Protein AF-A0AAV3TA25-F1 (afdb_monomer_lite)

pLDDT: mean 76.26, std 18.82, range [43.91, 97.5]

Radius of gyration: 23.61 Å; chains: 1; bounding box: 60×48×54 Å

Sequence (84 aa):
MKVGILESITLVGTLAVAISMVYAGGGLYLDGNPIGLVFVVLGVLLVVAERVLVTPQDLPTLVVEKAVGGVLPDPEESDSPDNE

Structure (mmCIF, N/CA/C/O backbone):
data_AF-A0AAV3TA25-F1
#
_entry.id   AF-A0AAV3TA25-F1
#
loop_
_atom_site.group_PDB
_atom_site.id
_atom_site.type_symbol
_atom_site.label_atom_id
_atom_site.label_alt_id
_atom_site.label_comp_id
_atom_site.label_asym_id
_atom_site.label_entity_id
_atom_site.label_seq_id
_atom_site.pdbx_PDB_ins_code
_atom_site.Cartn_x
_atom_site.Cartn_y
_atom_site.Cartn_z
_atom_site.occupancy
_atom_site.B_iso_or_equiv
_atom_site.auth_seq_id
_atom_site.auth_comp_id
_atom_site.auth_asym_id
_atom_site.auth_atom_id
_atom_site.pdbx_PDB_model_num
ATOM 1 N N . MET A 1 1 ? -17.418 12.840 11.243 1.00 45.91 1 MET A N 1
ATOM 2 C CA . MET A 1 1 ? -16.432 11.865 11.756 1.00 45.91 1 MET A CA 1
ATOM 3 C C . MET A 1 1 ? -15.177 12.618 12.147 1.00 45.91 1 MET A C 1
ATOM 5 O O . MET A 1 1 ? -14.627 13.309 11.300 1.00 45.91 1 MET A O 1
ATOM 9 N N . LYS A 1 2 ? -14.768 12.570 13.416 1.00 51.47 2 LYS A N 1
ATOM 10 C CA . LYS A 1 2 ? -13.498 13.156 13.853 1.00 51.47 2 LYS A CA 1
ATOM 11 C C . LYS A 1 2 ? -12.514 11.998 13.970 1.00 51.47 2 LYS A C 1
ATOM 13 O O . LYS A 1 2 ? -12.618 11.220 14.909 1.00 51.47 2 LYS A O 1
ATOM 18 N N . VAL A 1 3 ? -11.657 11.849 12.962 1.00 62.56 3 VAL A N 1
ATOM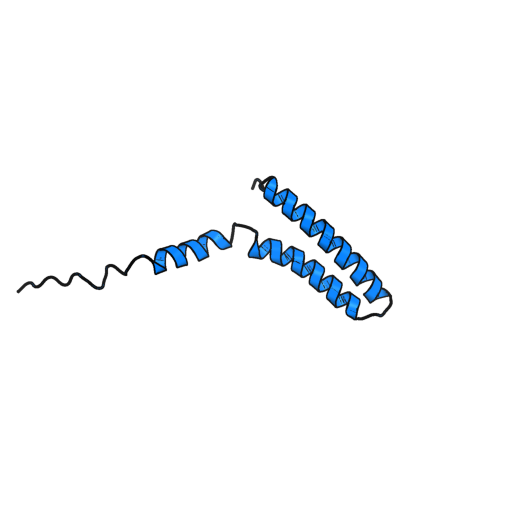 19 C CA . VAL A 1 3 ? -10.544 10.891 12.984 1.00 62.56 3 VAL A CA 1
ATOM 20 C C . VAL A 1 3 ? -9.721 11.198 14.233 1.00 62.56 3 VAL A C 1
ATOM 22 O O . VAL A 1 3 ? -9.455 12.372 14.524 1.00 62.56 3 VAL A O 1
ATOM 25 N N . GLY A 1 4 ? -9.386 10.175 15.018 1.00 75.56 4 GLY A N 1
ATOM 26 C CA . GLY A 1 4 ? -8.546 10.376 16.195 1.00 75.56 4 GLY A CA 1
ATOM 27 C C . GLY A 1 4 ? -7.198 10.966 15.771 1.00 75.56 4 GLY A C 1
ATOM 28 O O . GLY A 1 4 ? -6.671 10.622 14.715 1.00 75.56 4 GLY A O 1
ATOM 29 N N . ILE A 1 5 ? -6.607 11.860 16.572 1.00 81.19 5 ILE A N 1
ATOM 30 C CA . ILE A 1 5 ? -5.283 12.436 16.252 1.00 81.19 5 ILE A CA 1
ATOM 31 C C . ILE A 1 5 ? -4.248 11.315 16.065 1.00 81.19 5 ILE A C 1
ATOM 33 O O . ILE A 1 5 ? -3.434 11.369 15.150 1.00 81.19 5 ILE A O 1
ATOM 37 N N . LEU A 1 6 ? -4.336 10.266 16.886 1.00 79.25 6 LEU A N 1
ATOM 38 C CA . LEU A 1 6 ? -3.448 9.111 16.813 1.00 79.25 6 LEU A CA 1
ATOM 39 C C . LEU A 1 6 ? -3.631 8.314 15.513 1.00 79.25 6 LEU A C 1
ATOM 41 O O . LEU A 1 6 ? -2.656 7.977 14.856 1.00 79.25 6 LEU A O 1
ATOM 45 N N . GLU A 1 7 ? -4.878 8.098 15.103 1.00 75.94 7 GLU A N 1
ATOM 46 C CA . GLU A 1 7 ? -5.236 7.434 13.844 1.00 75.94 7 GLU A CA 1
ATOM 47 C C . GLU A 1 7 ? -4.746 8.232 12.626 1.00 75.94 7 GLU A C 1
ATOM 49 O O . GLU A 1 7 ? -4.239 7.668 11.662 1.00 75.94 7 GLU A O 1
ATOM 54 N N . SER A 1 8 ? -4.803 9.563 12.707 1.00 83.44 8 SER A N 1
ATOM 55 C CA . SER A 1 8 ? -4.290 10.443 11.655 1.00 83.44 8 SER A CA 1
ATOM 56 C C . SER A 1 8 ? -2.765 10.364 11.539 1.00 83.44 8 SER A C 1
ATOM 58 O O . SER A 1 8 ? -2.232 10.374 10.434 1.00 83.44 8 SER A O 1
ATOM 60 N N . ILE A 1 9 ? -2.054 10.278 12.668 1.00 86.06 9 ILE A N 1
ATOM 61 C CA . ILE A 1 9 ? -0.589 10.169 12.693 1.00 86.06 9 ILE A CA 1
ATOM 62 C C . ILE A 1 9 ? -0.135 8.823 12.120 1.00 86.06 9 ILE A C 1
ATOM 64 O O . ILE A 1 9 ? 0.792 8.805 11.310 1.00 86.06 9 ILE A O 1
ATOM 68 N N . THR A 1 10 ? -0.798 7.723 12.487 1.00 83.25 10 THR A N 1
ATOM 69 C CA . THR A 1 10 ? -0.507 6.396 11.923 1.00 83.25 10 THR A CA 1
ATOM 70 C C . THR A 1 10 ? -0.719 6.395 10.409 1.00 83.25 10 THR A C 1
ATOM 72 O O . THR A 1 10 ? 0.213 6.065 9.675 1.00 83.25 10 THR A O 1
ATOM 75 N N . LEU A 1 11 ? -1.856 6.930 9.942 1.00 86.38 11 LEU A N 1
ATOM 76 C CA . LEU A 1 11 ? -2.161 7.046 8.514 1.00 86.38 11 LEU A CA 1
ATOM 77 C C . LEU A 1 11 ? -1.093 7.843 7.758 1.00 86.38 11 LEU A C 1
ATOM 79 O O . LEU A 1 11 ? -0.664 7.449 6.674 1.00 86.38 11 LEU A O 1
ATOM 83 N N . VAL A 1 12 ? -0.655 8.973 8.318 1.00 91.31 12 VAL A N 1
ATOM 84 C CA . VAL A 1 12 ? 0.391 9.809 7.712 1.00 91.31 12 VAL A CA 1
ATOM 85 C C . VAL A 1 12 ? 1.719 9.055 7.633 1.00 91.31 12 VAL A C 1
ATOM 87 O O . VAL A 1 12 ? 2.387 9.116 6.600 1.00 91.31 12 VAL A O 1
ATOM 90 N N . GLY A 1 13 ? 2.091 8.320 8.685 1.00 91.12 13 GLY A N 1
ATOM 91 C CA . GLY A 1 13 ? 3.301 7.498 8.702 1.00 91.12 13 GLY A CA 1
ATOM 92 C C . GLY A 1 13 ? 3.280 6.413 7.626 1.00 91.12 13 GLY A C 1
ATOM 93 O O . GLY A 1 13 ? 4.212 6.304 6.827 1.00 91.12 13 GLY A O 1
ATOM 94 N N . THR A 1 14 ? 2.186 5.664 7.543 1.00 91.12 14 THR A N 1
ATOM 95 C CA . THR A 1 14 ? 2.007 4.608 6.540 1.00 91.12 14 THR A CA 1
ATOM 96 C C . THR A 1 14 ? 1.985 5.165 5.128 1.00 91.12 14 THR A C 1
ATOM 98 O O . THR A 1 14 ? 2.610 4.604 4.225 1.00 91.12 14 THR A O 1
ATOM 101 N N . LEU A 1 15 ? 1.333 6.310 4.926 1.00 92.81 15 LEU A N 1
ATOM 102 C CA . LEU A 1 15 ? 1.295 6.969 3.629 1.00 92.81 15 LEU A CA 1
ATOM 103 C C . LEU A 1 15 ? 2.691 7.416 3.177 1.00 92.81 15 LEU A C 1
ATOM 105 O O . LEU A 1 15 ? 3.027 7.251 2.006 1.00 92.81 15 LEU A O 1
ATOM 109 N N . ALA A 1 16 ? 3.529 7.923 4.085 1.00 95.62 16 ALA A N 1
ATOM 110 C CA . ALA A 1 16 ? 4.903 8.304 3.757 1.00 95.62 16 ALA A CA 1
ATOM 111 C C . ALA A 1 16 ? 5.727 7.107 3.239 1.00 95.62 16 ALA A C 1
ATOM 113 O O . ALA A 1 16 ? 6.452 7.226 2.243 1.00 95.62 16 ALA A O 1
ATOM 114 N N . VAL A 1 17 ? 5.573 5.936 3.866 1.00 94.19 17 VAL A N 1
ATOM 115 C CA . VAL A 1 17 ? 6.226 4.692 3.425 1.00 94.19 17 VAL A CA 1
ATOM 116 C C . VAL A 1 17 ? 5.657 4.217 2.088 1.00 94.19 17 VAL A C 1
ATOM 118 O O . VAL A 1 17 ? 6.416 3.936 1.159 1.00 94.19 17 VAL A O 1
ATOM 121 N N . ALA A 1 18 ? 4.330 4.173 1.954 1.00 95.19 18 ALA A N 1
ATOM 122 C CA . ALA A 1 18 ? 3.659 3.714 0.743 1.00 95.19 18 ALA A CA 1
ATOM 123 C C . ALA A 1 18 ? 4.011 4.567 -0.482 1.00 95.19 18 ALA A C 1
ATOM 125 O O . ALA A 1 18 ? 4.324 4.021 -1.538 1.00 95.19 18 ALA A O 1
ATOM 126 N N . ILE A 1 19 ? 4.021 5.897 -0.342 1.00 96.38 19 ILE A N 1
ATOM 127 C CA . ILE A 1 19 ? 4.393 6.815 -1.427 1.00 96.38 19 ILE A CA 1
ATOM 128 C C . ILE A 1 19 ? 5.829 6.548 -1.881 1.00 96.38 19 ILE A C 1
ATOM 130 O O . ILE A 1 19 ? 6.079 6.450 -3.081 1.00 96.38 19 ILE A O 1
ATOM 134 N N . SER A 1 20 ? 6.758 6.378 -0.938 1.00 95.31 20 SER A N 1
ATOM 135 C CA . SER A 1 20 ? 8.162 6.090 -1.254 1.00 95.31 20 SER A CA 1
ATOM 136 C C . SER A 1 20 ? 8.306 4.770 -2.023 1.00 95.31 20 SER A C 1
ATOM 138 O O . SER A 1 20 ? 9.020 4.701 -3.023 1.00 95.31 20 SER A O 1
ATOM 140 N N . MET A 1 21 ? 7.570 3.740 -1.598 1.00 95.69 21 MET A N 1
ATOM 141 C CA . MET A 1 21 ? 7.534 2.421 -2.236 1.00 95.69 21 MET A CA 1
ATOM 142 C C . MET A 1 21 ? 6.980 2.486 -3.668 1.00 95.69 21 MET A C 1
ATOM 144 O O . MET A 1 21 ? 7.570 1.925 -4.590 1.00 95.69 21 MET A O 1
ATOM 148 N N . VAL A 1 22 ? 5.866 3.201 -3.865 1.00 96.50 22 VAL A N 1
ATOM 149 C CA . VAL A 1 22 ? 5.224 3.375 -5.177 1.00 96.50 22 VAL A CA 1
ATOM 150 C C . VAL A 1 22 ? 6.100 4.203 -6.111 1.00 96.50 22 VAL A C 1
ATOM 152 O O . VAL A 1 22 ? 6.203 3.870 -7.286 1.00 96.50 22 VAL A O 1
ATOM 155 N N . TYR A 1 23 ? 6.761 5.245 -5.604 1.00 97.50 23 TYR A N 1
ATOM 156 C CA . TYR A 1 23 ? 7.678 6.064 -6.394 1.00 97.50 23 TYR A CA 1
ATOM 157 C C . TYR A 1 23 ? 8.867 5.236 -6.903 1.00 97.50 23 TYR A C 1
ATOM 159 O O . TYR A 1 23 ? 9.148 5.227 -8.102 1.00 97.50 23 TYR A O 1
ATOM 167 N N . ALA A 1 24 ? 9.515 4.477 -6.014 1.00 95.81 24 ALA A N 1
ATOM 168 C CA . ALA A 1 24 ? 10.623 3.598 -6.383 1.00 95.81 24 ALA A CA 1
ATOM 169 C C . ALA A 1 24 ? 10.181 2.483 -7.349 1.00 95.81 24 ALA A C 1
ATOM 171 O O . ALA A 1 24 ? 10.831 2.245 -8.366 1.00 95.81 24 ALA A O 1
ATOM 172 N N . GLY A 1 25 ? 9.052 1.828 -7.064 1.00 96.31 25 GLY A N 1
ATOM 173 C CA . GLY A 1 25 ? 8.494 0.780 -7.918 1.00 96.31 25 GLY A CA 1
ATOM 174 C C . GLY A 1 25 ? 8.070 1.293 -9.294 1.00 96.31 25 GLY A C 1
ATOM 175 O O . GLY A 1 25 ? 8.349 0.654 -10.305 1.00 96.31 25 GLY A O 1
ATOM 176 N N . GLY A 1 26 ? 7.453 2.473 -9.347 1.00 97.12 26 GLY A N 1
ATOM 177 C CA . GLY A 1 26 ? 7.074 3.137 -10.589 1.00 97.12 26 GLY A CA 1
ATOM 178 C C . GLY A 1 26 ? 8.288 3.447 -11.458 1.00 97.12 26 GLY A C 1
ATOM 179 O O . GLY A 1 26 ? 8.270 3.130 -12.643 1.00 97.12 26 GLY A O 1
ATOM 180 N N . GLY A 1 27 ? 9.364 3.971 -10.861 1.00 96.50 27 GLY A N 1
ATOM 181 C CA . GLY A 1 27 ? 10.636 4.184 -11.557 1.00 96.50 27 GLY A CA 1
ATOM 182 C C . GLY A 1 27 ? 11.192 2.891 -12.158 1.00 96.50 27 GLY A C 1
ATOM 183 O O . GLY A 1 27 ? 11.412 2.820 -13.362 1.00 96.50 27 GLY A O 1
ATOM 184 N N . LEU A 1 28 ? 11.304 1.830 -11.351 1.00 96.38 28 LEU A N 1
ATOM 185 C CA . LEU A 1 28 ? 11.785 0.524 -11.820 1.00 96.38 28 LEU A CA 1
ATOM 186 C C . LEU A 1 28 ? 10.936 -0.048 -12.962 1.00 96.38 28 LEU A C 1
ATOM 188 O O . LEU A 1 28 ? 11.474 -0.628 -13.903 1.00 96.38 28 LEU A O 1
ATOM 192 N N . TYR A 1 29 ? 9.615 0.107 -12.882 1.00 97.06 29 TYR A N 1
ATOM 193 C CA . TYR A 1 29 ? 8.711 -0.374 -13.919 1.00 97.06 29 TY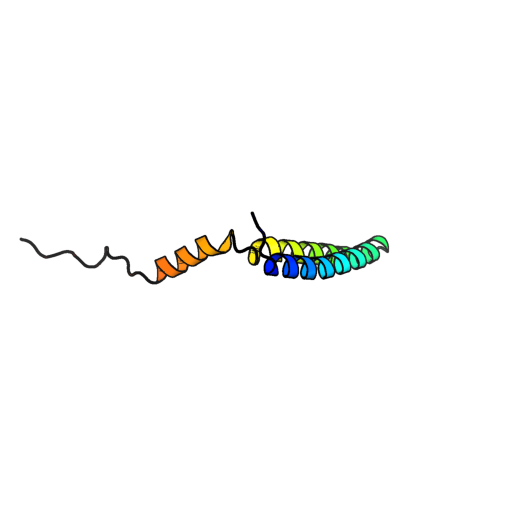R A CA 1
ATOM 194 C C . TYR A 1 29 ? 8.872 0.406 -15.229 1.00 97.06 29 TYR A C 1
ATOM 196 O O . TYR A 1 29 ? 8.896 -0.198 -16.301 1.00 97.06 29 TYR A O 1
ATOM 204 N N . LEU A 1 30 ? 9.026 1.731 -15.146 1.00 97.31 30 LEU A N 1
ATOM 205 C CA . LEU A 1 30 ? 9.277 2.590 -16.307 1.00 97.31 30 LEU A CA 1
ATOM 206 C C . LEU A 1 30 ? 10.643 2.318 -16.953 1.00 97.31 30 LEU A C 1
ATOM 208 O O . LEU A 1 30 ? 10.755 2.409 -18.173 1.00 97.31 30 LEU A O 1
ATOM 212 N N . ASP A 1 31 ? 11.632 1.888 -16.169 1.00 96.94 31 ASP A N 1
ATOM 213 C CA . ASP A 1 31 ? 12.938 1.425 -16.658 1.00 96.94 31 ASP A CA 1
ATOM 214 C C . ASP A 1 31 ? 12.885 0.016 -17.294 1.00 96.94 31 ASP A C 1
ATOM 216 O O . ASP A 1 31 ? 13.905 -0.534 -17.712 1.00 96.94 31 ASP A O 1
ATOM 220 N N . GLY A 1 32 ? 11.694 -0.589 -17.384 1.00 96.44 32 GLY A N 1
ATOM 221 C CA . GLY A 1 32 ? 11.467 -1.892 -18.009 1.00 96.44 32 GLY A CA 1
ATOM 222 C C . GLY A 1 32 ? 11.656 -3.086 -17.074 1.00 96.44 32 GLY A C 1
ATOM 223 O O . GLY A 1 32 ? 11.590 -4.229 -17.528 1.00 96.44 32 GLY A O 1
ATOM 224 N N . ASN A 1 33 ? 11.865 -2.861 -15.772 1.00 96.94 33 ASN A N 1
ATOM 225 C CA . ASN A 1 33 ? 11.957 -3.937 -14.793 1.00 96.94 33 ASN A CA 1
ATOM 226 C C . ASN A 1 33 ? 10.564 -4.276 -14.219 1.00 96.94 33 ASN A C 1
ATOM 228 O O . ASN A 1 33 ? 10.013 -3.502 -13.428 1.00 96.94 33 ASN A O 1
ATOM 232 N N . PRO A 1 34 ? 9.995 -5.462 -14.521 1.00 94.62 34 PRO A N 1
ATOM 233 C CA . PRO A 1 34 ? 8.646 -5.827 -14.083 1.00 94.62 34 PRO A CA 1
ATOM 234 C C . PRO A 1 34 ? 8.508 -5.942 -12.557 1.00 94.62 34 PRO A C 1
ATOM 236 O O . PRO A 1 34 ? 7.398 -5.836 -12.038 1.00 94.62 34 PRO A O 1
ATOM 239 N N . ILE A 1 35 ? 9.618 -6.098 -11.821 1.00 96.19 35 ILE A N 1
ATOM 240 C CA . ILE A 1 35 ? 9.626 -6.109 -10.349 1.00 96.19 35 ILE A CA 1
ATOM 241 C C . ILE A 1 35 ? 9.069 -4.795 -9.787 1.00 96.19 35 ILE A C 1
ATOM 243 O O . ILE A 1 35 ? 8.436 -4.804 -8.733 1.00 96.19 35 ILE A O 1
ATOM 247 N N . GLY A 1 36 ? 9.224 -3.678 -10.503 1.00 94.88 36 GLY A N 1
ATOM 248 C CA . GLY A 1 36 ? 8.681 -2.387 -10.087 1.00 94.88 36 GLY A CA 1
ATOM 249 C C . GLY A 1 36 ? 7.169 -2.410 -9.838 1.00 94.88 36 GLY A C 1
ATOM 250 O O . GLY A 1 36 ? 6.686 -1.816 -8.874 1.00 94.88 36 GLY A O 1
ATOM 251 N N . LEU A 1 37 ? 6.423 -3.192 -10.625 1.00 96.62 37 LEU A N 1
ATOM 252 C CA . LEU A 1 37 ? 4.973 -3.340 -10.472 1.00 96.62 37 LEU A CA 1
ATOM 253 C C . LEU A 1 37 ? 4.619 -4.010 -9.132 1.00 96.62 37 LEU A C 1
ATOM 255 O O . LEU A 1 37 ? 3.668 -3.601 -8.469 1.00 96.62 37 LEU A O 1
ATOM 259 N N . VAL A 1 38 ? 5.432 -4.968 -8.675 1.00 96.81 38 VAL A N 1
ATOM 260 C CA . VAL A 1 38 ? 5.259 -5.625 -7.367 1.00 96.81 38 VAL A CA 1
ATOM 261 C C . VAL A 1 38 ? 5.402 -4.615 -6.227 1.00 96.81 38 VAL A C 1
ATOM 263 O O . VAL A 1 38 ? 4.593 -4.619 -5.303 1.00 96.81 38 VAL A O 1
ATOM 266 N N . PHE A 1 39 ? 6.379 -3.709 -6.311 1.00 95.69 39 PHE A N 1
ATOM 267 C CA . PHE A 1 39 ? 6.568 -2.641 -5.322 1.00 95.69 39 PHE A CA 1
ATOM 268 C C . PHE A 1 39 ? 5.389 -1.666 -5.283 1.00 95.69 39 PHE A C 1
ATOM 270 O O . PHE A 1 39 ? 4.939 -1.291 -4.199 1.00 95.69 39 PHE A O 1
ATOM 277 N N . VAL A 1 40 ? 4.846 -1.300 -6.448 1.00 96.25 40 VAL A N 1
ATOM 278 C CA . VAL A 1 40 ? 3.647 -0.454 -6.534 1.00 96.25 40 VAL A CA 1
ATOM 279 C C . VAL A 1 40 ? 2.451 -1.145 -5.879 1.00 96.25 40 VAL A C 1
ATOM 281 O O . VAL A 1 40 ? 1.780 -0.547 -5.039 1.00 96.25 40 VAL A O 1
ATOM 284 N N . VAL A 1 41 ? 2.210 -2.416 -6.210 1.00 97.00 41 VAL A N 1
ATOM 285 C CA . VAL A 1 41 ? 1.112 -3.206 -5.632 1.00 97.00 41 VAL A CA 1
ATOM 286 C C . VAL A 1 41 ? 1.269 -3.349 -4.121 1.00 97.00 41 VAL A C 1
ATOM 288 O O . VAL A 1 41 ? 0.297 -3.157 -3.394 1.00 97.00 41 VAL A O 1
ATOM 291 N N . LEU A 1 42 ? 2.481 -3.624 -3.633 1.00 95.50 42 LEU A N 1
ATOM 292 C CA . LEU A 1 42 ? 2.773 -3.692 -2.201 1.00 95.50 42 LEU A CA 1
ATOM 293 C C . LEU A 1 42 ? 2.498 -2.360 -1.496 1.00 95.50 42 LEU A C 1
ATOM 295 O O . LEU A 1 42 ? 1.882 -2.362 -0.435 1.00 95.50 42 LEU A O 1
ATOM 299 N N . GLY A 1 43 ? 2.898 -1.230 -2.084 1.00 94.69 43 GLY A N 1
ATOM 300 C CA . GLY A 1 43 ? 2.621 0.095 -1.524 1.00 94.69 43 GLY A CA 1
ATOM 301 C C . GLY A 1 43 ? 1.122 0.396 -1.433 1.00 94.69 43 GLY A C 1
ATOM 302 O O . GLY A 1 43 ? 0.653 0.899 -0.414 1.00 94.69 43 GLY A O 1
ATOM 303 N N . VAL A 1 44 ? 0.347 0.026 -2.457 1.00 94.88 44 VAL A N 1
ATOM 304 C CA . VAL A 1 44 ? -1.120 0.152 -2.429 1.00 94.88 44 VAL A CA 1
ATOM 305 C C . VAL A 1 44 ? -1.730 -0.769 -1.371 1.00 94.88 44 VAL A C 1
ATOM 307 O O . VAL A 1 44 ? -2.569 -0.326 -0.586 1.00 94.88 44 VAL A O 1
ATOM 310 N N . LEU A 1 45 ? -1.290 -2.029 -1.307 1.00 93.81 45 LEU A N 1
ATOM 311 C CA . LEU A 1 45 ? -1.752 -2.990 -0.305 1.00 93.81 45 LEU A CA 1
ATOM 312 C C . LEU A 1 45 ? -1.464 -2.521 1.117 1.00 93.81 45 LEU A C 1
ATOM 314 O O . LEU A 1 45 ? -2.315 -2.709 1.973 1.00 93.81 45 LEU A O 1
ATOM 318 N N . LEU A 1 46 ? -0.322 -1.880 1.364 1.00 90.19 46 LEU A N 1
ATOM 319 C CA . LEU A 1 46 ? 0.027 -1.328 2.672 1.00 90.19 46 LEU A CA 1
ATOM 320 C C . LEU A 1 46 ? -1.039 -0.327 3.160 1.00 90.19 46 LEU A C 1
ATOM 322 O O . LEU A 1 46 ? -1.508 -0.410 4.292 1.00 90.19 46 LEU A O 1
ATOM 326 N N . VAL A 1 47 ? -1.487 0.570 2.275 1.00 88.69 47 VAL A N 1
ATOM 327 C CA . VAL A 1 47 ? -2.516 1.581 2.583 1.00 88.69 47 VAL A CA 1
ATOM 328 C C . VAL A 1 47 ? -3.902 0.952 2.730 1.00 88.69 47 VAL A C 1
ATOM 330 O O . VAL A 1 47 ? -4.678 1.340 3.603 1.00 88.69 47 VAL A O 1
ATOM 333 N N . VAL A 1 48 ? -4.236 -0.011 1.867 1.00 88.25 48 VAL A N 1
ATOM 334 C CA . VAL A 1 48 ? -5.527 -0.713 1.922 1.00 88.25 48 VAL A CA 1
ATOM 335 C C . VAL A 1 48 ? -5.623 -1.572 3.179 1.00 88.25 48 VAL A C 1
ATOM 337 O O . VAL A 1 48 ? -6.652 -1.550 3.845 1.00 88.25 48 VAL A O 1
ATOM 340 N N . ALA A 1 49 ? -4.557 -2.289 3.531 1.00 84.62 49 ALA A N 1
ATOM 341 C CA . ALA A 1 49 ? -4.486 -3.100 4.736 1.00 84.62 49 ALA A CA 1
ATOM 342 C C . ALA A 1 49 ? -4.706 -2.243 5.983 1.00 84.62 49 ALA A C 1
ATOM 344 O O . ALA A 1 49 ? -5.509 -2.616 6.829 1.00 84.62 49 ALA A O 1
ATOM 345 N N . GLU A 1 50 ? -4.087 -1.066 6.070 1.00 76.31 50 GLU A N 1
ATOM 346 C CA . GLU A 1 50 ? -4.350 -0.149 7.179 1.00 76.31 50 GLU A CA 1
ATOM 347 C C . GLU A 1 50 ? -5.817 0.294 7.229 1.00 76.31 50 GLU A C 1
ATOM 349 O O . GLU A 1 50 ? -6.450 0.257 8.282 1.00 76.31 50 GLU A O 1
ATOM 354 N N . ARG A 1 51 ? -6.407 0.612 6.072 1.00 72.56 51 ARG A N 1
ATOM 355 C CA . ARG A 1 51 ? -7.819 1.000 5.985 1.00 72.56 51 ARG A CA 1
ATOM 356 C C . ARG A 1 51 ? -8.812 -0.121 6.293 1.00 72.56 51 ARG A C 1
ATOM 358 O O . ARG A 1 51 ? -9.920 0.190 6.712 1.00 72.56 51 ARG A O 1
ATOM 365 N N . VAL A 1 52 ? -8.470 -1.384 6.068 1.00 69.25 52 VAL A N 1
ATOM 366 C CA . VAL A 1 52 ? -9.409 -2.509 6.238 1.00 69.25 52 VAL A CA 1
ATOM 367 C C . VAL A 1 52 ? -9.185 -3.254 7.556 1.00 69.25 52 VAL A C 1
ATOM 369 O O . VAL A 1 52 ? -10.145 -3.704 8.168 1.00 69.25 52 VAL A O 1
ATOM 372 N N . LEU A 1 53 ? -7.937 -3.384 8.015 1.00 63.72 53 LEU A N 1
ATOM 373 C CA . LEU A 1 53 ? -7.591 -4.136 9.229 1.00 63.72 53 LEU A CA 1
ATOM 374 C C . LEU A 1 53 ? -7.452 -3.249 10.468 1.00 63.72 53 LEU A C 1
ATOM 376 O O . LEU A 1 53 ? -7.667 -3.730 11.576 1.00 63.72 53 LEU A O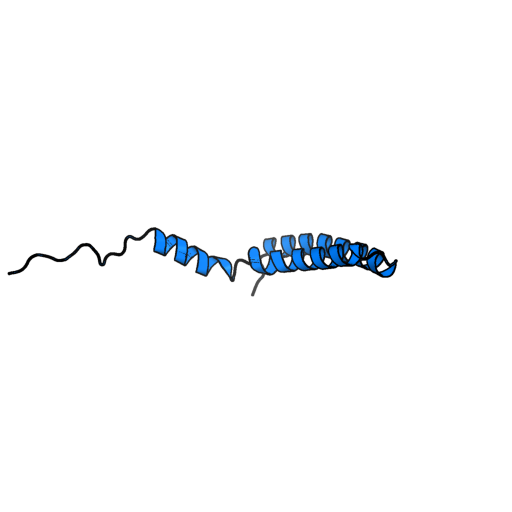 1
ATOM 380 N N . VAL A 1 54 ? -7.057 -1.984 10.300 1.00 62.75 54 VAL A N 1
ATOM 381 C CA . VAL A 1 54 ? -6.727 -1.090 11.425 1.00 62.75 54 VAL A CA 1
ATOM 382 C C . VAL A 1 54 ? -7.806 -0.037 11.651 1.00 62.75 54 VAL A C 1
ATOM 384 O O . VAL A 1 54 ? -7.907 0.478 12.762 1.00 62.75 54 VAL A O 1
ATOM 387 N N . THR A 1 55 ? -8.663 0.244 10.663 1.00 60.56 55 THR A N 1
ATOM 388 C CA . THR A 1 55 ? -9.812 1.131 10.873 1.00 60.56 55 THR A CA 1
ATOM 389 C C . THR A 1 55 ? -10.800 0.459 11.832 1.00 60.56 55 THR A C 1
ATOM 391 O O . THR A 1 55 ? -11.439 -0.535 11.476 1.00 60.56 55 THR A O 1
ATOM 394 N N . PRO A 1 56 ? -10.980 0.991 13.051 1.00 53.47 56 PRO A N 1
ATOM 395 C CA . PRO A 1 56 ? -11.738 0.341 14.112 1.00 53.47 56 PRO A CA 1
ATOM 396 C C . PRO A 1 56 ? -13.257 0.449 13.906 1.00 53.47 56 PRO A C 1
ATOM 398 O O . PRO A 1 56 ? -13.994 0.347 14.873 1.00 53.47 56 PRO A O 1
ATOM 401 N N . GLN A 1 57 ? -13.753 0.706 12.692 1.00 54.81 57 GLN A N 1
ATOM 402 C CA . GLN A 1 57 ? -15.192 0.826 12.416 1.00 54.81 57 GLN A CA 1
ATOM 403 C C . GLN A 1 57 ? -15.797 -0.502 11.947 1.00 54.81 57 GLN A C 1
ATOM 405 O O . GLN A 1 57 ? -16.922 -0.813 12.328 1.00 54.81 57 GLN A O 1
ATOM 410 N N . ASP A 1 58 ? -15.029 -1.318 11.217 1.00 53.62 58 ASP A N 1
ATOM 411 C CA . ASP A 1 58 ? -15.530 -2.569 10.630 1.00 53.62 58 ASP A CA 1
ATOM 412 C C . ASP A 1 58 ? -15.180 -3.819 11.460 1.00 53.62 58 ASP A C 1
ATOM 414 O O . ASP A 1 58 ? -15.832 -4.855 11.340 1.00 53.62 58 ASP A O 1
ATOM 418 N N . LEU A 1 59 ? -14.181 -3.730 12.348 1.00 53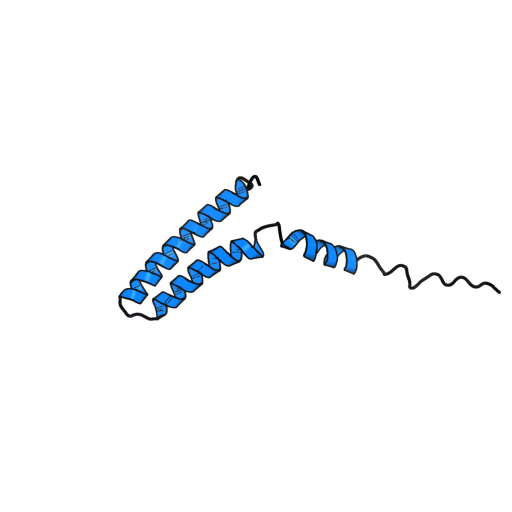.09 59 LEU A N 1
ATOM 419 C CA . LEU A 1 59 ? -13.760 -4.839 13.212 1.00 53.09 59 LEU A CA 1
ATOM 420 C C . LEU A 1 59 ? -14.469 -4.970 14.578 1.00 53.09 59 LEU A C 1
ATOM 422 O O . LEU A 1 59 ? -14.632 -6.112 15.015 1.00 53.09 59 LEU A O 1
ATOM 426 N N . PRO A 1 60 ? -14.886 -3.912 15.306 1.00 55.78 60 PRO A N 1
ATOM 427 C CA . PRO A 1 60 ? -15.342 -4.099 16.683 1.00 55.78 60 PRO A CA 1
ATOM 428 C C . PRO A 1 60 ? -16.660 -4.869 16.746 1.00 55.78 60 PRO A C 1
ATOM 430 O O . PRO A 1 60 ? -16.827 -5.678 17.647 1.00 55.78 60 PRO A O 1
ATOM 433 N N . THR A 1 61 ? -17.567 -4.702 15.784 1.00 54.28 61 THR A N 1
ATOM 434 C CA . THR A 1 61 ? -18.878 -5.363 15.839 1.00 54.28 61 THR A CA 1
ATOM 435 C C . THR A 1 61 ? -18.765 -6.875 15.626 1.00 54.28 61 THR A C 1
ATOM 437 O O . THR A 1 61 ? -19.2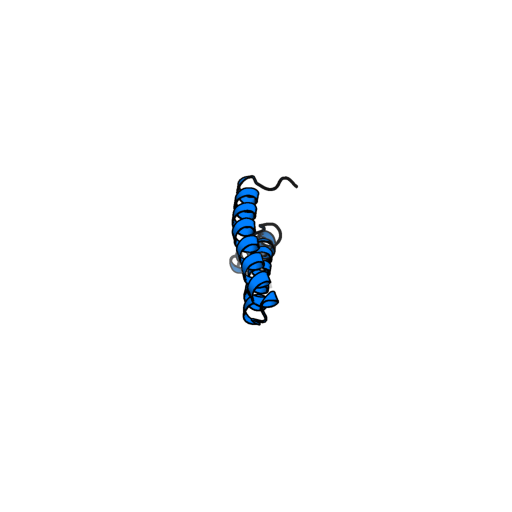86 -7.643 16.427 1.00 54.28 61 THR A O 1
ATOM 440 N N . LEU A 1 62 ? -18.008 -7.317 14.613 1.00 56.09 62 LEU A N 1
ATOM 441 C CA . LEU A 1 62 ? -17.883 -8.740 14.261 1.00 56.09 62 LEU A CA 1
ATOM 442 C C . LEU A 1 62 ? -17.077 -9.557 15.282 1.00 56.09 62 LEU A C 1
ATOM 444 O O . LEU A 1 62 ? -17.347 -10.740 15.491 1.00 56.09 62 LEU A O 1
ATOM 448 N N . VAL A 1 63 ? -16.072 -8.951 15.921 1.00 59.50 63 VAL A N 1
ATOM 449 C CA . VAL A 1 63 ? -15.235 -9.652 16.908 1.00 59.50 63 VAL A CA 1
ATOM 450 C C . VAL A 1 63 ? -15.891 -9.648 18.292 1.00 59.50 63 VAL A C 1
ATOM 452 O O . VAL A 1 63 ? -15.773 -10.638 19.013 1.00 59.50 63 VAL A O 1
ATOM 455 N N . VAL A 1 64 ? -16.640 -8.595 18.644 1.00 57.88 64 VAL A N 1
ATOM 456 C CA . VAL A 1 64 ? -17.455 -8.571 19.869 1.00 57.88 64 VAL A CA 1
ATOM 457 C C . VAL A 1 64 ? -18.551 -9.632 19.805 1.00 57.88 64 VAL A C 1
ATOM 459 O O . VAL A 1 64 ? -18.707 -10.370 20.770 1.00 57.88 64 VAL A O 1
ATOM 462 N N . GLU A 1 65 ? -19.241 -9.799 18.674 1.00 58.78 65 GLU A N 1
ATOM 463 C CA . GLU A 1 65 ? -20.266 -10.844 18.522 1.00 58.78 65 GLU A C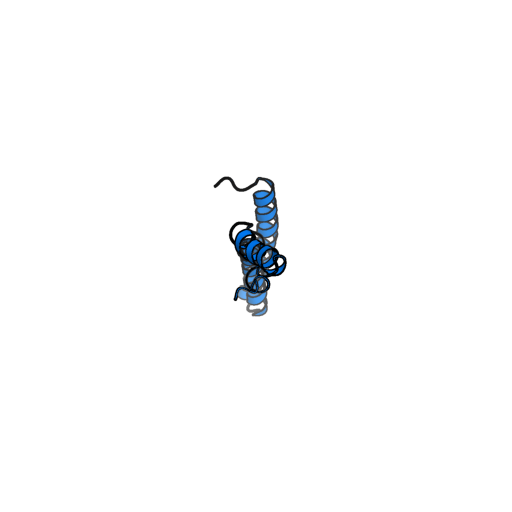A 1
ATOM 464 C C . GLU A 1 65 ? -19.691 -12.259 18.693 1.00 58.78 65 GLU A C 1
ATOM 466 O O . GLU A 1 65 ? -20.256 -13.072 19.421 1.00 58.78 65 GLU A O 1
ATOM 471 N N . LYS A 1 66 ? -18.521 -12.549 18.104 1.00 60.88 66 LYS A N 1
ATOM 472 C CA . LYS A 1 66 ? -17.855 -13.854 18.265 1.00 60.88 66 LYS A CA 1
ATOM 473 C C . LYS A 1 66 ? -17.328 -14.105 19.677 1.00 60.88 66 LYS A C 1
ATOM 475 O O . LYS A 1 66 ? -17.340 -15.245 20.131 1.00 60.88 66 LYS A O 1
ATOM 480 N N . ALA A 1 67 ? -16.820 -13.073 20.348 1.00 63.72 67 ALA A N 1
ATOM 481 C CA . ALA A 1 67 ? -16.278 -13.201 21.698 1.00 63.72 67 ALA A CA 1
ATOM 482 C C . ALA A 1 67 ? -17.388 -13.300 22.756 1.00 63.72 67 ALA A C 1
ATOM 484 O O . ALA A 1 67 ? -17.244 -14.047 23.718 1.00 63.72 67 ALA A O 1
ATOM 485 N N . VAL A 1 68 ? -18.501 -12.586 22.564 1.00 59.41 68 VAL A N 1
ATOM 486 C CA . VAL A 1 68 ? -19.674 -12.646 23.447 1.00 59.41 68 VAL A CA 1
ATOM 487 C C . VAL A 1 68 ? -20.474 -13.930 23.193 1.00 59.41 68 VAL A C 1
ATOM 489 O O . VAL A 1 68 ? -20.791 -14.638 24.143 1.00 59.41 68 VAL A O 1
ATOM 492 N N . GLY A 1 69 ? -20.720 -14.298 21.932 1.00 57.31 69 GLY A N 1
ATOM 493 C CA . GLY A 1 69 ? -21.478 -15.502 21.566 1.00 57.31 69 GLY A CA 1
ATOM 494 C C . GLY A 1 69 ? -20.751 -16.829 21.818 1.00 57.31 69 GLY A C 1
ATOM 495 O O . GLY A 1 69 ? -21.396 -17.863 21.898 1.00 57.31 69 GLY A O 1
ATOM 496 N N . GLY A 1 70 ? -19.421 -16.824 21.965 1.00 60.03 70 GLY A N 1
ATOM 497 C CA . GLY A 1 70 ? -18.650 -18.023 22.323 1.00 60.03 70 GLY A CA 1
ATOM 498 C C . GLY A 1 70 ? -18.477 -18.254 23.830 1.00 60.03 70 GLY A C 1
ATOM 499 O O . GLY A 1 70 ? -17.990 -19.310 24.223 1.00 60.03 70 GLY A O 1
ATOM 500 N N . VAL A 1 71 ? -18.820 -17.268 24.668 1.00 60.38 71 VAL A N 1
ATOM 501 C CA . VAL A 1 71 ? -18.613 -17.309 26.131 1.00 60.38 71 VAL A CA 1
ATOM 502 C C . VAL A 1 71 ? -19.923 -17.463 26.904 1.00 60.38 71 VAL A C 1
ATOM 504 O O . VAL A 1 71 ? -19.892 -17.929 28.043 1.00 60.38 71 VAL A O 1
ATOM 507 N N . LEU A 1 72 ? -21.071 -17.123 26.315 1.00 54.69 72 LEU A N 1
ATOM 508 C CA . LEU A 1 72 ? -22.359 -17.475 26.905 1.00 54.69 72 LEU A CA 1
ATOM 509 C C . LEU A 1 72 ? -22.727 -18.907 26.486 1.00 54.69 72 LEU A C 1
ATOM 511 O O . LEU A 1 72 ? -22.903 -19.139 25.291 1.00 54.69 72 LEU A O 1
ATOM 515 N N . PRO A 1 73 ? -22.844 -19.871 27.420 1.00 53.72 73 PRO A N 1
ATOM 516 C CA . PRO A 1 73 ? -23.542 -21.112 27.117 1.00 53.72 73 PRO A CA 1
ATOM 517 C C . PRO A 1 73 ? -24.973 -20.766 26.698 1.00 53.72 73 PRO A C 1
ATOM 519 O O . PRO A 1 73 ? -25.615 -19.935 27.346 1.00 53.72 73 PRO A O 1
ATOM 522 N N . ASP A 1 74 ? -25.433 -21.371 25.603 1.00 49.34 74 ASP A N 1
ATOM 523 C CA . ASP A 1 74 ? -26.817 -21.277 25.140 1.00 49.34 74 ASP A CA 1
ATOM 524 C C . ASP A 1 74 ? -27.741 -21.628 26.323 1.00 49.34 74 ASP A C 1
ATOM 526 O O . ASP A 1 74 ? -27.660 -22.745 26.844 1.00 49.34 74 ASP A O 1
ATOM 530 N N . PRO A 1 75 ? -28.579 -20.700 26.823 1.00 50.56 75 PRO A N 1
ATOM 531 C CA . PRO A 1 75 ? -29.450 -20.979 27.962 1.00 50.56 75 PRO A CA 1
ATOM 532 C C . PRO A 1 75 ? -30.610 -21.928 27.609 1.00 50.56 75 PRO A C 1
ATOM 534 O O . PRO A 1 75 ? -31.394 -22.268 28.490 1.00 50.56 75 PRO A O 1
ATOM 537 N N . GLU A 1 76 ? -30.730 -22.375 26.354 1.00 55.22 76 GLU A N 1
ATOM 538 C CA . GLU A 1 76 ? -31.828 -23.235 25.891 1.00 55.22 76 GLU A CA 1
ATOM 539 C C . GLU A 1 76 ? -31.567 -24.749 26.019 1.00 55.22 76 GLU A C 1
ATOM 541 O O . GLU A 1 76 ? -32.352 -25.543 25.508 1.00 55.22 76 GLU A O 1
ATOM 546 N N . GLU A 1 77 ? -30.517 -25.185 26.730 1.00 56.91 77 GLU A N 1
ATOM 547 C CA . GLU A 1 77 ? -30.231 -26.624 26.910 1.00 56.91 77 GLU A CA 1
ATOM 548 C C . GLU A 1 77 ? -30.264 -27.120 28.370 1.00 56.91 77 GLU A C 1
ATOM 550 O O . GLU A 1 77 ? -29.886 -28.257 28.654 1.00 56.91 77 GLU A O 1
ATOM 555 N N . SER A 1 78 ? -30.778 -26.324 29.319 1.00 51.84 78 SER A N 1
ATOM 556 C CA . SER A 1 78 ? -30.954 -26.787 30.707 1.00 51.84 78 SER A CA 1
ATOM 557 C C . SER A 1 78 ? -32.098 -26.103 31.466 1.00 51.84 78 SER A C 1
ATOM 559 O O . SER A 1 78 ? -31.859 -25.442 32.471 1.00 51.84 78 SER A O 1
ATOM 561 N N . ASP A 1 79 ? -33.339 -26.263 31.004 1.00 52.06 79 ASP A N 1
ATOM 562 C CA . ASP A 1 79 ? -34.511 -26.249 31.895 1.00 52.06 79 ASP A CA 1
ATOM 563 C C . ASP A 1 79 ? -35.715 -26.909 31.198 1.00 52.06 79 ASP A C 1
ATOM 565 O O . ASP A 1 79 ? -36.614 -26.266 30.661 1.00 52.06 79 ASP A O 1
ATOM 569 N N . SER A 1 80 ? -35.723 -28.244 31.175 1.00 46.56 80 SER A N 1
ATOM 570 C CA . SER A 1 80 ? -36.979 -29.000 31.133 1.00 46.56 80 SER A CA 1
ATOM 571 C C . SER A 1 80 ? -37.284 -29.426 32.569 1.00 46.56 80 SER A C 1
ATOM 573 O O . SER A 1 80 ? -36.727 -30.427 33.018 1.00 46.56 80 SER A O 1
ATOM 575 N N . PRO A 1 81 ? -38.092 -28.661 33.326 1.00 49.75 81 PRO A N 1
ATOM 576 C CA . PRO A 1 81 ? -38.591 -29.119 34.605 1.00 49.75 81 PRO A CA 1
ATOM 577 C C . PRO A 1 81 ? -39.615 -30.226 34.366 1.00 49.75 81 PRO A C 1
ATOM 579 O O . PRO A 1 81 ? -40.566 -30.072 33.597 1.00 49.75 81 PRO A O 1
ATOM 582 N N . ASP A 1 82 ? -39.406 -31.333 35.064 1.00 56.19 82 ASP A N 1
ATOM 583 C CA . ASP A 1 82 ? -40.407 -32.359 35.306 1.00 56.19 82 ASP A CA 1
ATOM 584 C C . ASP A 1 82 ? -41.733 -31.713 35.764 1.00 56.19 82 ASP A C 1
ATOM 586 O O . ASP A 1 82 ? -41.760 -30.986 36.759 1.00 56.19 82 ASP A O 1
ATOM 590 N N . ASN A 1 83 ? -42.832 -31.977 35.048 1.00 51.47 83 ASN A N 1
ATOM 591 C CA . ASN A 1 83 ? -44.211 -31.832 35.534 1.00 51.47 83 ASN A CA 1
ATOM 592 C C . ASN A 1 83 ? -45.168 -32.681 34.678 1.00 51.47 83 ASN A C 1
ATOM 594 O O . ASN A 1 83 ? -45.625 -32.237 33.627 1.00 51.47 83 ASN A O 1
ATOM 598 N N . GLU A 1 84 ? -45.385 -33.925 35.115 1.00 43.91 84 GLU A N 1
ATOM 599 C CA . GLU A 1 84 ? -46.669 -34.558 35.514 1.00 43.91 84 GLU A CA 1
ATOM 600 C C . GLU A 1 84 ? -46.581 -36.092 35.463 1.00 43.91 84 GLU A C 1
ATOM 602 O O . GLU A 1 84 ? -46.265 -36.659 34.392 1.00 43.91 84 GLU A O 1
#

InterPro domains:
  IPR055955 Protein of unknown function DUF7533 [PF24377] (4-76)

Organism: NCBI:txid926360

Foldseek 3Di:
DDQPPVLVVVLVVLLVVLVVQLVQLVVCVVVVNPVSVVSNVVSVCSNVCCVPVVPVPPPPVVVVCVVVVVPDDDPPPDDPDDDD

Secondary structure (DSSP, 8-state):
----HHHHHHHHHHHHHHHHHHHHHHHHHHTT-THHHHHHHHHHHHHHHIIIII-TTTHHHHHHHHHHHTTS--GGGS------